Protein AF-A0A8X6VDN1-F1 (afdb_monomer)

Organism: Trichonephila clavipes (NCBI:txid2585209)

Radius of gyration: 13.34 Å; Cα contacts (8 Å, |Δi|>4): 74; chains: 1; bounding box: 37×30×31 Å

Nearest PDB structures (foldseek):
  4r79-assembly1_B  TM=7.233E-01  e=1.829E-01  Drosophila mauritiana
  3f2k-assembly1_A  TM=6.541E-01  e=1.094E+00  Homo sapiens
  1saz-assembly1_A  TM=4.551E-01  e=5.363E+00  Thermotoga maritima

Mean predicted aligned error: 4.22 Å

Sequence (79 aa):
MGWGIIGPYFFKNDEGHNVTVNGDRYRAMITNFFIPELNNHDVQELWFQQDGATCHTARATIDLLKDTFGDRLISSLDL

Structure (mmCIF, N/CA/C/O backbone):
data_AF-A0A8X6VDN1-F1
#
_entry.id   AF-A0A8X6VDN1-F1
#
loop_
_atom_site.group_PDB
_atom_site.id
_atom_site.type_symbol
_atom_site.label_atom_id
_atom_site.label_alt_id
_atom_site.label_comp_id
_atom_site.label_asym_id
_atom_site.label_entity_id
_atom_site.label_seq_id
_atom_site.pdbx_PDB_ins_code
_atom_site.Cartn_x
_atom_site.Cartn_y
_atom_site.Cartn_z
_atom_site.occupancy
_atom_site.B_iso_or_equiv
_atom_site.auth_seq_id
_atom_site.auth_comp_id
_atom_site.auth_asym_id
_atom_site.auth_atom_id
_atom_site.pdbx_PDB_model_num
ATOM 1 N N . MET A 1 1 ? 1.937 17.092 12.591 1.00 47.12 1 MET A N 1
ATOM 2 C CA . MET A 1 1 ? 2.738 16.990 11.349 1.00 47.12 1 MET A CA 1
ATOM 3 C C . MET A 1 1 ? 1.749 16.737 10.217 1.00 47.12 1 MET A C 1
ATOM 5 O O . MET A 1 1 ? 0.816 15.983 10.442 1.00 47.12 1 MET A O 1
ATOM 9 N N . GLY A 1 2 ? 1.820 17.486 9.112 1.00 57.34 2 GLY A N 1
ATOM 10 C CA . GLY A 1 2 ? 0.755 17.515 8.094 1.00 57.34 2 GLY A CA 1
ATOM 11 C C . GLY A 1 2 ? 0.677 16.250 7.233 1.00 57.34 2 GLY A C 1
ATOM 12 O O . GLY A 1 2 ? 1.672 15.547 7.083 1.00 57.34 2 GLY A O 1
ATOM 13 N N . TRP A 1 3 ? -0.504 16.007 6.660 1.00 68.31 3 TRP A N 1
ATOM 14 C CA . TRP A 1 3 ? -0.899 14.895 5.778 1.00 68.31 3 TRP A CA 1
ATOM 15 C C . TRP A 1 3 ? -0.174 14.887 4.416 1.00 68.31 3 TRP A C 1
ATOM 17 O O . TRP A 1 3 ? -0.804 14.992 3.367 1.00 68.31 3 TRP A O 1
ATOM 27 N N . GLY A 1 4 ? 1.160 14.865 4.428 1.00 82.69 4 GLY A N 1
ATOM 28 C CA . GLY A 1 4 ? 2.000 14.957 3.234 1.00 82.69 4 GLY A CA 1
ATOM 29 C C . GLY A 1 4 ? 1.799 13.816 2.230 1.00 82.69 4 GLY A C 1
ATOM 30 O O . GLY A 1 4 ? 1.120 12.828 2.488 1.00 82.69 4 GLY A O 1
ATOM 31 N N . ILE A 1 5 ? 2.417 13.963 1.059 1.00 87.94 5 ILE A N 1
ATOM 32 C CA . ILE A 1 5 ? 2.399 12.939 0.010 1.00 87.94 5 ILE A CA 1
ATOM 33 C C . ILE A 1 5 ? 3.412 11.848 0.371 1.00 87.94 5 ILE A C 1
ATOM 35 O O . ILE A 1 5 ? 4.604 12.136 0.471 1.00 87.94 5 ILE A O 1
ATOM 39 N N . ILE A 1 6 ? 2.951 10.601 0.493 1.00 89.31 6 ILE A N 1
ATOM 40 C CA . ILE A 1 6 ? 3.822 9.420 0.452 1.00 89.31 6 ILE A CA 1
ATOM 41 C C . ILE A 1 6 ? 4.093 9.134 -1.024 1.00 89.31 6 ILE A C 1
ATOM 43 O O . ILE A 1 6 ? 3.163 8.996 -1.819 1.00 89.31 6 ILE A O 1
ATOM 47 N N . GLY A 1 7 ? 5.371 9.212 -1.393 1.00 86.38 7 GLY A N 1
ATOM 48 C CA . GLY A 1 7 ? 5.818 9.514 -2.752 1.00 86.38 7 GLY A CA 1
ATOM 49 C C . GLY A 1 7 ? 5.385 8.531 -3.846 1.00 86.38 7 GLY A C 1
ATOM 50 O O . GLY A 1 7 ? 4.951 7.411 -3.567 1.00 86.38 7 GLY A O 1
ATOM 51 N N . PRO A 1 8 ? 5.544 8.937 -5.124 1.00 92.06 8 PRO A N 1
ATOM 52 C CA . PRO A 1 8 ? 5.298 8.043 -6.243 1.00 92.06 8 PRO A CA 1
ATOM 53 C C . PRO A 1 8 ? 6.270 6.860 -6.193 1.00 92.06 8 PRO A C 1
ATOM 55 O O . PRO A 1 8 ? 7.486 7.043 -6.120 1.00 92.06 8 PRO A O 1
ATOM 58 N N . TYR A 1 9 ? 5.732 5.647 -6.296 1.00 95.62 9 TYR A N 1
ATOM 59 C CA . TYR A 1 9 ? 6.521 4.434 -6.470 1.00 95.62 9 TYR A CA 1
ATOM 60 C C . TYR A 1 9 ? 6.561 4.042 -7.948 1.00 95.62 9 TYR A C 1
ATOM 62 O O . TYR A 1 9 ? 5.522 3.838 -8.579 1.00 95.62 9 TYR A O 1
ATOM 70 N N . PHE A 1 10 ? 7.763 3.912 -8.510 1.00 96.06 10 PHE A N 1
ATOM 71 C CA . PHE A 1 10 ? 7.948 3.514 -9.904 1.00 96.06 10 PHE A CA 1
ATOM 72 C C . PHE A 1 10 ? 8.273 2.027 -9.998 1.00 96.06 10 PHE A C 1
ATOM 74 O O . PHE A 1 10 ? 9.325 1.579 -9.549 1.00 96.06 10 PHE A O 1
ATOM 81 N N . PHE A 1 11 ? 7.395 1.266 -10.646 1.00 96.94 11 PHE A N 1
ATOM 82 C CA . PHE A 1 11 ? 7.626 -0.148 -10.913 1.00 96.94 11 PHE A CA 1
ATOM 83 C C . PHE A 1 11 ? 8.639 -0.314 -12.045 1.00 96.94 11 PHE A C 1
ATOM 85 O O . PHE A 1 11 ? 8.307 -0.133 -13.220 1.00 96.94 11 PHE A O 1
ATOM 92 N N . LYS A 1 12 ? 9.872 -0.675 -11.681 1.00 97.00 12 LYS A N 1
ATOM 93 C CA . LYS A 1 12 ? 10.976 -0.920 -12.613 1.00 97.00 12 LYS A CA 1
ATOM 94 C C . LYS A 1 12 ? 11.635 -2.273 -12.356 1.00 97.00 12 LYS A C 1
ATOM 96 O O . LYS A 1 12 ? 11.598 -2.769 -11.234 1.00 97.00 12 LYS A O 1
ATOM 101 N N . ASN A 1 13 ? 12.199 -2.879 -13.397 1.00 94.75 13 ASN A N 1
ATOM 102 C CA . ASN A 1 13 ? 13.099 -4.025 -13.248 1.00 94.75 13 ASN A CA 1
ATOM 103 C C . ASN A 1 13 ? 14.531 -3.561 -12.912 1.00 94.75 13 ASN A C 1
ATOM 105 O O . ASN A 1 13 ? 14.799 -2.360 -12.844 1.00 94.75 13 ASN A O 1
ATOM 109 N N . ASP A 1 14 ? 15.453 -4.511 -12.757 1.00 94.75 14 ASP A N 1
ATOM 110 C CA . ASP A 1 14 ? 16.859 -4.244 -12.410 1.00 94.75 14 ASP A CA 1
ATOM 111 C C . ASP A 1 14 ? 17.608 -3.414 -13.470 1.00 94.75 14 ASP A C 1
ATOM 113 O O . ASP A 1 14 ? 18.592 -2.744 -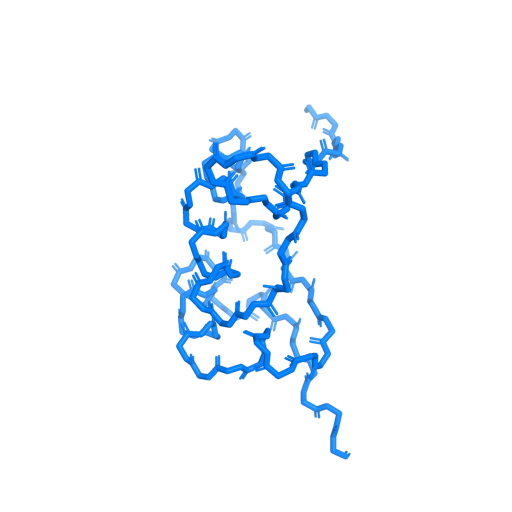13.167 1.00 94.75 14 ASP A O 1
ATOM 117 N N . GLU A 1 15 ? 17.116 -3.403 -14.711 1.00 96.75 15 GLU A N 1
ATOM 118 C CA . GLU A 1 15 ? 17.645 -2.591 -15.815 1.00 96.75 15 GLU A CA 1
ATOM 119 C C . GLU A 1 15 ? 17.035 -1.176 -15.858 1.00 96.75 15 GLU A C 1
ATOM 121 O O . GLU A 1 15 ? 17.380 -0.366 -16.716 1.00 96.75 15 GLU A O 1
ATOM 126 N N . GLY A 1 16 ? 16.107 -0.857 -14.950 1.00 96.25 16 GLY A N 1
ATOM 127 C CA . GLY A 1 16 ? 15.423 0.434 -14.886 1.00 96.25 16 GLY A CA 1
ATOM 128 C C . GLY A 1 16 ? 14.254 0.597 -15.867 1.00 96.25 16 GLY A C 1
ATOM 129 O O . GLY A 1 16 ? 13.680 1.690 -15.945 1.00 96.25 16 GLY A O 1
ATOM 130 N N . HIS A 1 17 ? 13.868 -0.459 -16.586 1.00 97.44 17 HIS A N 1
ATOM 131 C CA . HIS A 1 17 ? 12.717 -0.469 -17.487 1.00 97.44 17 HIS A CA 1
ATOM 132 C C . HIS A 1 17 ? 11.401 -0.560 -16.712 1.00 97.44 17 HIS A C 1
ATOM 134 O O . HIS A 1 17 ? 11.294 -1.314 -15.745 1.00 97.44 17 HIS A O 1
ATOM 140 N N . ASN A 1 18 ? 10.379 0.174 -17.162 1.00 97.50 18 ASN A N 1
ATOM 141 C CA 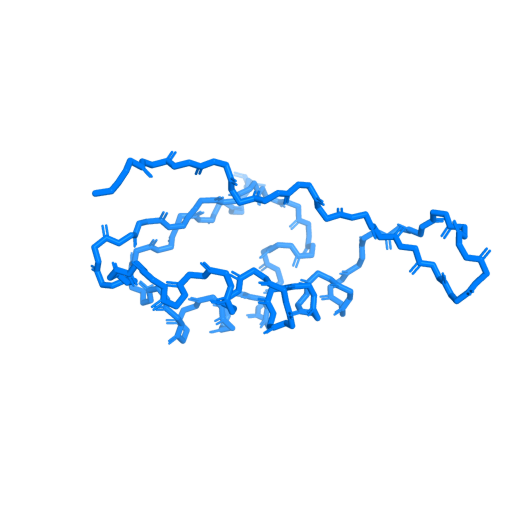. ASN A 1 18 ? 9.043 0.116 -16.568 1.00 97.50 18 ASN A CA 1
ATOM 142 C C . ASN A 1 18 ? 8.446 -1.287 -16.717 1.00 97.50 18 ASN A C 1
ATOM 144 O O . ASN A 1 18 ? 8.520 -1.892 -17.788 1.00 97.50 18 ASN A O 1
ATOM 148 N N . VAL A 1 19 ? 7.798 -1.775 -15.662 1.00 96.81 19 VAL A N 1
ATOM 149 C CA . VAL A 1 19 ? 7.131 -3.080 -15.666 1.00 96.81 19 VAL A CA 1
ATOM 150 C C . VAL A 1 19 ? 5.661 -2.962 -15.290 1.00 96.81 19 VAL A C 1
ATOM 152 O O . VAL A 1 19 ? 5.259 -2.084 -14.531 1.00 96.81 19 VAL A O 1
ATOM 155 N N . THR A 1 20 ? 4.849 -3.888 -15.799 1.00 96.12 20 THR A N 1
ATOM 156 C CA . THR A 1 20 ? 3.437 -4.005 -15.424 1.00 96.12 20 THR A CA 1
ATOM 157 C C . THR A 1 20 ? 3.294 -4.297 -13.933 1.00 96.12 20 THR A C 1
ATOM 159 O O . THR A 1 20 ? 3.980 -5.173 -13.391 1.00 96.12 20 THR A O 1
ATOM 162 N N . VAL A 1 21 ? 2.355 -3.611 -13.285 1.00 95.56 21 VAL A N 1
ATOM 163 C CA . VAL A 1 21 ? 1.958 -3.894 -11.905 1.00 95.56 21 VAL A CA 1
ATOM 164 C C . VAL A 1 21 ? 1.151 -5.189 -11.888 1.00 95.56 21 VAL A C 1
ATOM 166 O O . VAL A 1 21 ? 0.058 -5.261 -12.440 1.00 95.56 21 VAL A O 1
ATOM 169 N N . ASN A 1 22 ? 1.706 -6.230 -11.276 1.00 96.69 22 ASN A N 1
ATOM 170 C CA . ASN A 1 22 ? 0.998 -7.475 -10.991 1.00 96.69 22 ASN A CA 1
ATOM 171 C C . ASN A 1 22 ? 0.816 -7.623 -9.473 1.00 96.69 22 ASN A C 1
ATOM 173 O O . ASN A 1 22 ? 1.312 -6.800 -8.704 1.00 96.69 22 ASN A O 1
ATOM 177 N N . GLY A 1 23 ? 0.114 -8.672 -9.038 1.00 96.94 23 GLY A N 1
ATOM 178 C CA . GLY A 1 23 ? -0.137 -8.903 -7.613 1.00 96.94 23 GLY A CA 1
ATOM 179 C C . GLY A 1 23 ? 1.144 -8.971 -6.775 1.00 96.94 23 GLY A C 1
ATOM 180 O O . GLY A 1 23 ? 1.206 -8.358 -5.715 1.00 96.94 23 GLY A O 1
ATOM 181 N N . ASP A 1 24 ? 2.178 -9.662 -7.257 1.00 98.00 24 ASP A N 1
ATOM 182 C CA . ASP A 1 24 ? 3.427 -9.846 -6.506 1.00 98.00 24 ASP A CA 1
ATOM 183 C C . ASP A 1 24 ? 4.182 -8.531 -6.332 1.00 98.00 24 ASP A C 1
ATOM 185 O O . ASP A 1 24 ? 4.586 -8.185 -5.226 1.00 98.00 24 ASP A O 1
ATOM 189 N N . ARG A 1 25 ? 4.314 -7.756 -7.413 1.00 97.88 25 ARG A N 1
ATOM 190 C CA . ARG A 1 25 ? 4.959 -6.440 -7.389 1.00 97.88 25 ARG A CA 1
ATOM 191 C C . ARG A 1 25 ? 4.178 -5.456 -6.532 1.00 97.88 25 ARG A C 1
ATOM 193 O O . ARG A 1 25 ? 4.786 -4.696 -5.790 1.00 97.88 25 ARG A O 1
ATOM 200 N N . TYR A 1 26 ? 2.849 -5.480 -6.615 1.00 98.00 26 TYR A N 1
ATOM 201 C CA . TYR A 1 26 ? 2.001 -4.598 -5.821 1.00 98.00 26 TYR A CA 1
ATOM 202 C C . TYR A 1 26 ? 2.140 -4.884 -4.323 1.00 98.00 26 TYR A C 1
ATOM 204 O O . TYR A 1 26 ? 2.411 -3.971 -3.547 1.00 98.00 26 TYR A O 1
ATOM 212 N N . ARG A 1 27 ? 2.064 -6.158 -3.920 1.00 98.38 27 ARG A N 1
ATOM 213 C CA . ARG A 1 27 ? 2.284 -6.554 -2.521 1.00 98.38 27 ARG A CA 1
ATOM 214 C C . ARG A 1 27 ? 3.709 -6.260 -2.057 1.00 98.38 27 ARG A C 1
ATOM 216 O O . ARG A 1 27 ? 3.881 -5.753 -0.956 1.00 98.38 27 ARG A O 1
ATOM 223 N N . ALA A 1 28 ? 4.718 -6.487 -2.900 1.00 98.06 28 ALA A N 1
ATOM 224 C CA . ALA A 1 28 ? 6.098 -6.118 -2.585 1.00 98.06 28 ALA A CA 1
ATOM 225 C C . ALA A 1 28 ? 6.255 -4.605 -2.364 1.00 98.06 28 ALA A C 1
ATOM 227 O O . ALA A 1 28 ? 6.942 -4.198 -1.434 1.00 98.06 28 ALA A O 1
ATOM 228 N N . MET A 1 29 ? 5.598 -3.768 -3.172 1.00 97.75 29 MET A N 1
ATOM 229 C CA . MET A 1 29 ? 5.574 -2.317 -2.967 1.00 97.75 29 MET A CA 1
ATOM 230 C C . MET A 1 29 ? 4.892 -1.947 -1.643 1.00 97.75 29 MET A C 1
ATOM 232 O O . MET A 1 29 ? 5.446 -1.155 -0.882 1.00 97.75 29 MET A O 1
ATOM 236 N N . ILE A 1 30 ? 3.745 -2.560 -1.324 1.00 97.50 30 ILE A N 1
ATOM 237 C CA . ILE A 1 30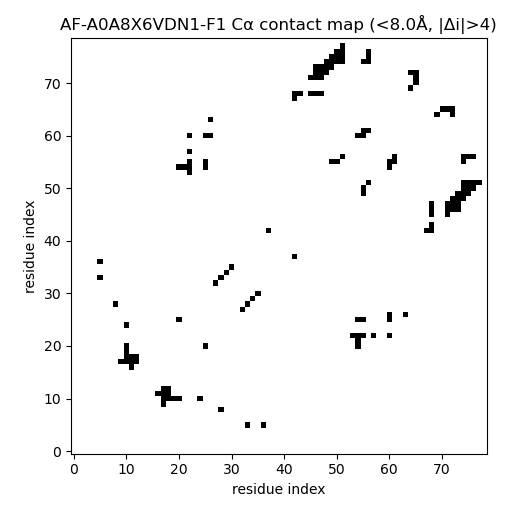 ? 3.047 -2.325 -0.050 1.00 97.50 30 ILE A CA 1
ATOM 238 C C . ILE A 1 30 ? 3.968 -2.634 1.136 1.00 97.50 30 ILE A C 1
ATOM 240 O O . ILE A 1 30 ? 4.162 -1.789 2.007 1.00 97.50 30 ILE A O 1
ATOM 244 N N . THR A 1 31 ? 4.563 -3.828 1.150 1.00 98.00 31 THR A N 1
ATOM 245 C CA . THR A 1 31 ? 5.384 -4.306 2.268 1.00 98.00 31 THR A CA 1
ATOM 246 C C . THR A 1 31 ? 6.706 -3.556 2.394 1.00 98.00 31 THR A C 1
ATOM 248 O O . THR A 1 31 ? 7.109 -3.214 3.501 1.00 98.00 31 THR A O 1
ATOM 251 N N . ASN A 1 32 ? 7.393 -3.305 1.278 1.00 96.94 32 ASN A N 1
ATOM 252 C CA . ASN A 1 32 ? 8.781 -2.839 1.311 1.00 96.94 32 ASN A CA 1
ATOM 253 C C . ASN A 1 32 ? 8.917 -1.317 1.221 1.00 96.94 32 ASN A C 1
ATOM 255 O O . ASN A 1 32 ? 9.986 -0.795 1.525 1.00 96.94 32 ASN A O 1
ATOM 259 N N . PHE A 1 33 ? 7.876 -0.614 0.773 1.00 96.50 33 PHE A N 1
ATOM 260 C CA . PHE A 1 33 ? 7.897 0.838 0.610 1.00 96.50 33 PHE A CA 1
ATOM 261 C C . PHE A 1 33 ? 6.759 1.508 1.375 1.00 96.50 33 PHE A C 1
ATOM 263 O O . PHE A 1 33 ? 7.020 2.277 2.291 1.00 96.50 33 PHE A O 1
ATOM 270 N N . PHE A 1 34 ? 5.503 1.198 1.050 1.00 95.69 34 PHE A N 1
ATOM 271 C CA . PHE A 1 34 ? 4.374 1.978 1.559 1.00 95.69 34 PHE A CA 1
ATOM 272 C C . PHE A 1 34 ? 4.203 1.880 3.081 1.00 95.69 34 PHE A C 1
ATOM 274 O O . PHE A 1 34 ? 4.120 2.908 3.745 1.00 95.69 34 PHE A O 1
ATOM 281 N N . ILE A 1 35 ? 4.187 0.669 3.649 1.00 94.81 35 ILE A N 1
ATOM 282 C CA . ILE A 1 35 ? 4.034 0.477 5.101 1.00 94.81 35 ILE A CA 1
ATOM 283 C C . ILE A 1 35 ? 5.191 1.123 5.889 1.00 94.81 35 ILE A C 1
ATOM 285 O O . ILE A 1 35 ? 4.906 1.845 6.843 1.00 94.81 35 ILE A O 1
ATOM 289 N N . PRO A 1 36 ? 6.476 0.947 5.511 1.00 94.88 36 PRO A N 1
ATOM 290 C CA . PRO A 1 36 ? 7.583 1.645 6.166 1.00 94.88 36 PRO A CA 1
ATOM 291 C C . PRO A 1 36 ? 7.455 3.175 6.207 1.00 94.88 36 PRO A C 1
ATOM 293 O O . PRO A 1 36 ? 7.818 3.786 7.214 1.00 94.88 36 PRO A O 1
ATOM 296 N N . GLU A 1 37 ? 6.912 3.802 5.161 1.00 92.94 37 GLU A N 1
ATOM 297 C CA . GLU A 1 37 ? 6.688 5.257 5.131 1.00 92.94 37 GLU A CA 1
ATOM 298 C C . GLU A 1 37 ? 5.601 5.708 6.129 1.00 92.94 37 GLU A C 1
ATOM 300 O O . GLU A 1 37 ? 5.587 6.861 6.562 1.00 92.94 37 GLU A O 1
ATOM 305 N N . LEU A 1 38 ? 4.731 4.794 6.577 1.00 91.44 38 LEU A N 1
ATOM 306 C CA . LEU A 1 38 ? 3.713 5.067 7.596 1.00 91.44 38 LEU A CA 1
ATOM 307 C C . LEU A 1 38 ? 4.254 5.044 9.030 1.00 91.44 38 LEU A C 1
ATOM 309 O O . LEU A 1 38 ? 3.509 5.397 9.935 1.00 91.44 38 LEU A O 1
ATOM 313 N N . ASN A 1 39 ? 5.520 4.684 9.277 1.00 85.25 39 ASN A N 1
ATOM 314 C CA . ASN A 1 39 ? 6.064 4.524 10.639 1.00 85.25 39 ASN A CA 1
ATOM 315 C C . ASN A 1 39 ? 5.956 5.779 11.528 1.00 85.25 39 ASN A C 1
ATOM 317 O O . ASN A 1 39 ? 5.988 5.672 12.752 1.00 85.25 39 ASN A O 1
ATOM 321 N N . ASN A 1 40 ? 5.829 6.966 10.931 1.00 83.88 40 ASN A N 1
ATOM 322 C CA . ASN A 1 40 ? 5.640 8.226 11.658 1.00 83.88 40 ASN A CA 1
ATOM 323 C C . ASN A 1 40 ? 4.159 8.618 11.831 1.00 83.88 40 ASN A C 1
ATOM 325 O O . ASN A 1 40 ? 3.865 9.717 12.304 1.00 83.88 40 ASN A O 1
ATOM 329 N N . HIS A 1 41 ? 3.233 7.748 11.430 1.00 85.81 41 HIS A N 1
ATOM 330 C CA . HIS A 1 41 ? 1.792 7.957 11.460 1.00 85.81 41 HIS A CA 1
ATOM 331 C C . HIS A 1 41 ? 1.117 6.893 12.328 1.00 85.81 41 HIS A C 1
ATOM 333 O O . HIS A 1 41 ? 1.513 5.727 12.328 1.00 85.81 41 HIS A O 1
ATOM 339 N N . ASP A 1 42 ? 0.058 7.278 13.041 1.00 89.62 42 ASP A N 1
ATOM 340 C CA . ASP A 1 42 ? -0.780 6.297 13.724 1.00 89.62 42 ASP A CA 1
ATOM 341 C C . ASP A 1 42 ? -1.681 5.593 12.704 1.00 89.62 42 ASP A C 1
ATOM 343 O O . ASP A 1 42 ? -2.739 6.090 12.323 1.00 89.62 42 ASP A O 1
ATOM 347 N N . VAL A 1 43 ? -1.249 4.414 12.254 1.00 89.56 43 VAL A N 1
ATOM 348 C CA . VAL A 1 43 ? -1.991 3.570 11.306 1.00 89.56 43 VAL A CA 1
ATOM 349 C C . VAL A 1 43 ? -3.396 3.221 11.823 1.00 89.56 43 VAL A C 1
ATOM 351 O O . VAL A 1 43 ? -4.295 2.957 11.019 1.00 89.56 43 VAL A O 1
ATOM 354 N N . GLN A 1 44 ? -3.632 3.260 13.142 1.00 90.00 44 GLN A N 1
ATOM 355 C CA . GLN A 1 44 ? -4.958 3.015 13.711 1.00 90.00 44 GLN A CA 1
ATOM 356 C C . GLN A 1 44 ? -5.970 4.129 13.423 1.00 90.00 44 GLN A C 1
ATOM 358 O O . GLN A 1 44 ? -7.177 3.884 13.476 1.00 90.00 44 GLN A O 1
ATOM 363 N N . GLU A 1 45 ? -5.496 5.312 13.039 1.00 91.25 45 GLU A N 1
ATOM 364 C CA . GLU A 1 45 ? -6.329 6.452 12.655 1.00 91.25 45 GLU A CA 1
ATOM 365 C C . GLU A 1 45 ? -6.480 6.594 11.129 1.00 91.25 45 GLU A C 1
ATOM 367 O O . GLU A 1 45 ? -7.222 7.456 10.654 1.00 91.25 45 GLU A O 1
ATOM 372 N N . LEU A 1 46 ? -5.807 5.745 10.340 1.00 92.19 46 LEU A N 1
ATOM 373 C CA . LEU A 1 46 ? -5.788 5.836 8.880 1.00 92.19 46 LEU A CA 1
ATOM 374 C C . LEU A 1 46 ? -6.799 4.901 8.213 1.00 92.19 46 LEU A C 1
ATOM 376 O O . LEU A 1 46 ? -6.920 3.725 8.564 1.00 92.19 46 LEU A O 1
ATOM 380 N N . TRP A 1 47 ? -7.453 5.429 7.177 1.00 95.25 47 TRP A N 1
ATOM 381 C CA . TRP A 1 47 ? -8.212 4.657 6.197 1.00 95.25 47 TRP A CA 1
ATOM 382 C C . TRP A 1 47 ? -7.379 4.458 4.936 1.00 95.25 47 TRP A C 1
ATOM 384 O O . TRP A 1 47 ? -6.786 5.410 4.425 1.00 95.25 47 TRP A O 1
ATOM 394 N N . PHE A 1 48 ? -7.363 3.232 4.419 1.00 95.31 48 PHE A N 1
ATOM 395 C CA . PHE A 1 48 ? -6.744 2.916 3.137 1.00 95.31 48 PHE A CA 1
ATOM 396 C C . PHE A 1 48 ? -7.823 2.714 2.075 1.00 95.31 48 PHE A C 1
ATOM 398 O O . PHE A 1 48 ? -8.775 1.963 2.289 1.00 95.31 48 PHE A O 1
ATOM 405 N N . GLN A 1 49 ? -7.663 3.364 0.923 1.00 95.88 49 GLN A N 1
ATOM 406 C CA . GLN A 1 49 ? -8.570 3.231 -0.212 1.00 95.88 49 GLN A CA 1
ATOM 407 C C . GLN A 1 49 ? -7.791 2.880 -1.482 1.00 95.88 49 GLN A C 1
ATOM 409 O O . GLN A 1 49 ? -6.792 3.522 -1.800 1.00 95.88 49 GLN A O 1
ATOM 414 N N . GLN A 1 50 ? -8.290 1.892 -2.224 1.00 95.25 50 GLN A N 1
ATOM 415 C CA . GLN A 1 50 ? -7.786 1.488 -3.541 1.00 95.25 50 GLN A CA 1
ATOM 416 C C . GLN A 1 50 ? -8.950 1.212 -4.508 1.00 95.25 50 GLN A C 1
ATOM 418 O O . GLN A 1 50 ? -10.084 0.988 -4.078 1.00 95.25 50 GLN A O 1
ATOM 423 N N . ASP A 1 51 ? -8.676 1.254 -5.813 1.00 94.31 51 ASP A N 1
ATOM 424 C CA . ASP A 1 51 ? -9.648 0.924 -6.863 1.00 94.31 51 ASP A CA 1
ATOM 425 C C . ASP A 1 51 ? -9.782 -0.600 -7.077 1.00 94.31 51 ASP A C 1
ATOM 427 O O . ASP A 1 51 ? -9.110 -1.412 -6.435 1.00 94.31 51 ASP A O 1
ATOM 431 N N . GLY A 1 52 ? -10.677 -0.997 -7.986 1.00 93.56 52 GLY A N 1
ATOM 432 C CA . GLY A 1 52 ? -11.035 -2.396 -8.228 1.00 93.56 52 GLY A CA 1
ATOM 433 C C . GLY A 1 52 ? -10.075 -3.209 -9.097 1.00 93.56 52 GLY A C 1
ATOM 434 O O . GLY A 1 52 ? -10.447 -4.295 -9.547 1.00 93.56 52 GLY A O 1
ATOM 435 N N . ALA A 1 53 ? -8.855 -2.730 -9.359 1.00 93.25 53 ALA A N 1
ATOM 436 C CA . ALA A 1 53 ? -7.905 -3.454 -10.200 1.00 93.25 53 ALA A CA 1
ATOM 437 C C . ALA A 1 53 ? -7.627 -4.867 -9.651 1.00 93.25 53 ALA A C 1
ATOM 439 O O . ALA A 1 53 ? -7.498 -5.075 -8.444 1.00 93.25 53 ALA A O 1
ATOM 440 N N . THR A 1 54 ? -7.484 -5.859 -10.536 1.00 94.38 54 THR A N 1
ATOM 441 C CA . THR A 1 54 ? -7.372 -7.277 -10.137 1.00 94.38 54 THR A CA 1
ATOM 442 C C . THR A 1 54 ? -6.239 -7.545 -9.141 1.00 94.38 54 THR A C 1
ATOM 444 O O . THR A 1 54 ? -6.379 -8.381 -8.253 1.00 94.38 54 THR A O 1
ATOM 447 N N . CYS A 1 55 ? -5.102 -6.850 -9.252 1.00 95.50 55 CYS A N 1
ATOM 448 C CA . CYS A 1 55 ? -3.991 -7.000 -8.306 1.00 95.50 55 CYS A CA 1
ATOM 449 C C . CYS A 1 55 ? -4.267 -6.370 -6.931 1.00 95.50 55 CYS A C 1
ATOM 451 O O . CYS A 1 55 ? -3.704 -6.841 -5.941 1.00 95.50 55 CYS A O 1
ATOM 453 N N . HIS A 1 56 ? -5.128 -5.354 -6.865 1.00 95.56 56 HIS A N 1
ATOM 454 C CA . HIS A 1 56 ? -5.519 -4.650 -5.643 1.00 95.56 56 HIS A CA 1
ATOM 455 C C . HIS A 1 56 ? -6.561 -5.457 -4.857 1.00 95.56 56 HIS A C 1
ATOM 457 O O . HIS A 1 56 ? -6.456 -5.608 -3.641 1.00 95.56 56 HIS A O 1
ATOM 463 N N . THR A 1 57 ? -7.519 -6.059 -5.568 1.00 95.81 57 THR A N 1
ATOM 464 C CA . THR A 1 57 ? -8.621 -6.848 -4.991 1.00 95.81 57 THR A CA 1
ATOM 465 C C . THR A 1 57 ? -8.306 -8.331 -4.811 1.00 95.81 57 THR A C 1
ATOM 467 O O . THR A 1 57 ? -9.089 -9.061 -4.199 1.00 95.81 57 THR A O 1
ATOM 470 N N . ALA A 1 58 ? -7.156 -8.802 -5.307 1.00 95.69 58 ALA A N 1
ATOM 471 C CA . ALA A 1 58 ? -6.698 -10.167 -5.080 1.00 95.69 58 ALA A CA 1
ATOM 472 C C . ALA A 1 58 ? -6.692 -10.491 -3.579 1.00 95.69 58 ALA A C 1
ATOM 474 O O . ALA A 1 58 ? -6.186 -9.713 -2.772 1.00 95.69 58 ALA A O 1
ATOM 475 N N . ARG A 1 59 ? -7.187 -11.678 -3.206 1.00 96.50 59 ARG A N 1
ATOM 476 C CA . ARG A 1 59 ? -7.312 -12.094 -1.798 1.00 96.50 59 ARG A CA 1
ATOM 477 C C . ARG A 1 59 ? -6.027 -11.884 -0.992 1.00 96.50 59 ARG A C 1
ATOM 479 O O . ARG A 1 59 ? -6.078 -11.285 0.069 1.00 96.50 59 ARG A O 1
ATOM 486 N N . ALA A 1 60 ? -4.880 -12.296 -1.533 1.00 97.62 60 ALA A N 1
ATOM 487 C CA . ALA A 1 60 ? -3.586 -12.120 -0.870 1.00 97.62 60 ALA A CA 1
ATOM 488 C C . ALA A 1 60 ? -3.219 -10.643 -0.626 1.00 97.62 60 ALA A C 1
ATOM 490 O O . ALA A 1 60 ? -2.504 -10.334 0.320 1.00 97.62 60 ALA A O 1
ATOM 491 N N . THR A 1 61 ? -3.680 -9.730 -1.483 1.00 97.69 61 THR A N 1
ATOM 492 C CA . THR A 1 61 ? -3.478 -8.286 -1.313 1.00 97.69 61 THR A CA 1
ATOM 493 C C . THR A 1 61 ? -4.415 -7.729 -0.245 1.00 97.69 61 THR A C 1
ATOM 495 O O . THR A 1 61 ? -3.976 -6.964 0.608 1.00 97.69 61 THR A O 1
ATOM 498 N N . ILE A 1 62 ? -5.684 -8.149 -0.246 1.00 97.50 62 ILE A N 1
ATOM 499 C CA . ILE A 1 62 ? -6.656 -7.762 0.784 1.00 97.50 62 ILE A CA 1
ATOM 500 C C . ILE A 1 62 ? -6.226 -8.253 2.165 1.00 97.50 62 ILE A C 1
ATOM 502 O O . ILE A 1 62 ? -6.280 -7.478 3.113 1.00 97.50 62 ILE A O 1
ATOM 506 N N . ASP A 1 63 ? -5.775 -9.504 2.277 1.00 97.75 63 ASP A N 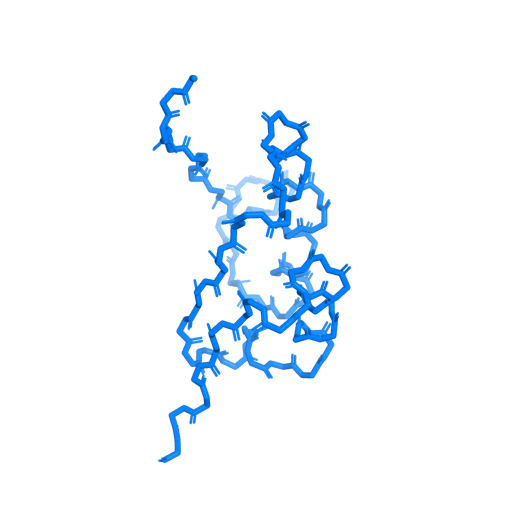1
ATOM 507 C CA . ASP A 1 63 ? -5.303 -10.077 3.540 1.00 97.75 63 ASP A CA 1
ATOM 508 C C . ASP A 1 63 ? -4.092 -9.278 4.073 1.00 97.75 63 ASP A C 1
ATOM 510 O O . ASP A 1 63 ? -4.113 -8.831 5.216 1.00 97.75 63 ASP A O 1
ATOM 514 N N . LEU A 1 64 ? -3.110 -8.960 3.213 1.00 97.88 64 LEU A N 1
ATOM 515 C CA . LEU A 1 64 ? -1.967 -8.101 3.564 1.00 97.88 64 LEU A CA 1
ATOM 516 C C . LEU A 1 64 ? -2.393 -6.708 4.066 1.00 97.88 64 LEU A C 1
ATOM 518 O O . LEU A 1 64 ? -1.846 -6.197 5.043 1.00 97.88 64 LEU A O 1
ATOM 522 N N . LEU A 1 65 ? -3.349 -6.066 3.390 1.00 97.25 65 LEU A N 1
ATOM 523 C CA . LEU A 1 65 ? -3.822 -4.737 3.783 1.00 97.25 65 LEU A CA 1
ATOM 524 C C . LEU A 1 65 ? -4.640 -4.786 5.077 1.00 97.25 65 LEU A C 1
ATOM 526 O O . LEU A 1 65 ? -4.517 -3.879 5.897 1.00 97.25 65 LEU A O 1
ATOM 530 N N . LYS A 1 66 ? -5.429 -5.841 5.303 1.00 96.69 66 LYS A N 1
ATOM 531 C CA . LYS A 1 66 ? -6.186 -6.035 6.549 1.00 96.69 66 LYS A CA 1
A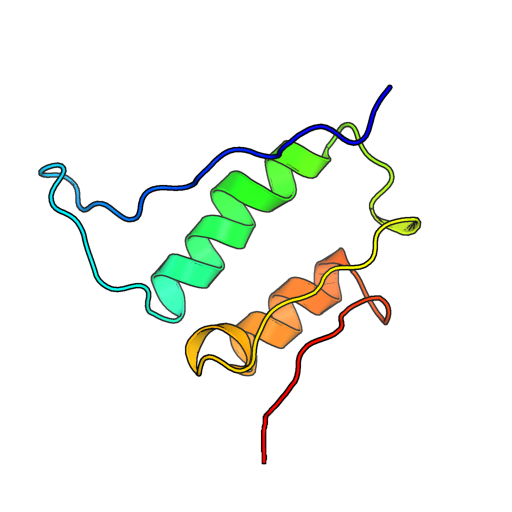TOM 532 C C . LYS A 1 66 ? -5.283 -6.250 7.758 1.00 96.69 66 LYS A C 1
ATOM 534 O O . LYS A 1 66 ? -5.613 -5.734 8.821 1.00 96.69 66 LYS A O 1
ATOM 539 N N . ASP A 1 67 ? -4.137 -6.907 7.598 1.00 96.50 67 ASP A N 1
ATOM 540 C CA . ASP A 1 67 ? -3.151 -7.034 8.683 1.00 96.50 67 ASP A CA 1
ATOM 541 C C . ASP A 1 67 ? -2.638 -5.664 9.164 1.00 96.50 67 ASP A C 1
ATOM 543 O O . ASP A 1 67 ? -2.269 -5.507 10.327 1.00 96.50 67 ASP A O 1
ATOM 547 N N . THR A 1 68 ? -2.649 -4.653 8.288 1.00 95.12 68 THR A N 1
ATOM 548 C CA . THR A 1 68 ? -2.182 -3.293 8.603 1.00 95.12 68 THR A CA 1
ATOM 549 C C . THR A 1 68 ? -3.327 -2.357 9.011 1.00 95.12 68 THR A C 1
ATOM 551 O O . THR A 1 68 ? -3.236 -1.653 10.015 1.00 95.12 68 THR A O 1
ATOM 554 N N . PHE A 1 69 ? -4.420 -2.340 8.245 1.00 95.75 69 PHE A N 1
ATOM 555 C CA . PHE A 1 69 ? 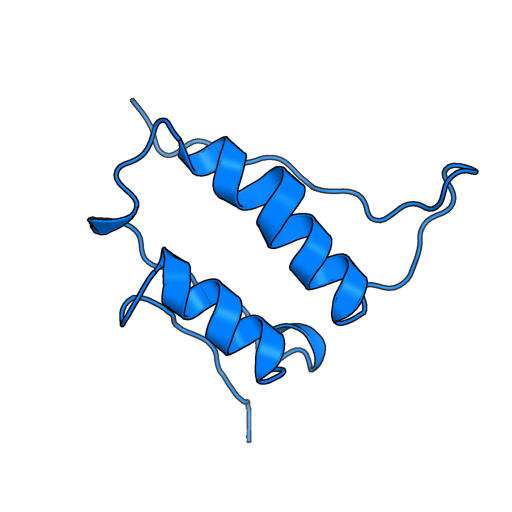-5.507 -1.361 8.370 1.00 95.75 69 PHE A CA 1
ATOM 556 C C . PHE A 1 69 ? -6.780 -1.915 9.026 1.00 95.75 69 PHE A C 1
ATOM 558 O O . PHE A 1 69 ? -7.680 -1.141 9.354 1.00 95.75 69 PHE A O 1
ATOM 565 N N . GLY A 1 70 ? -6.881 -3.230 9.237 1.00 94.94 70 GLY A N 1
ATOM 566 C CA . GLY A 1 70 ? -8.072 -3.874 9.789 1.00 94.94 70 GLY A CA 1
ATOM 567 C C . GLY A 1 70 ? -9.331 -3.572 8.972 1.00 94.94 70 GLY 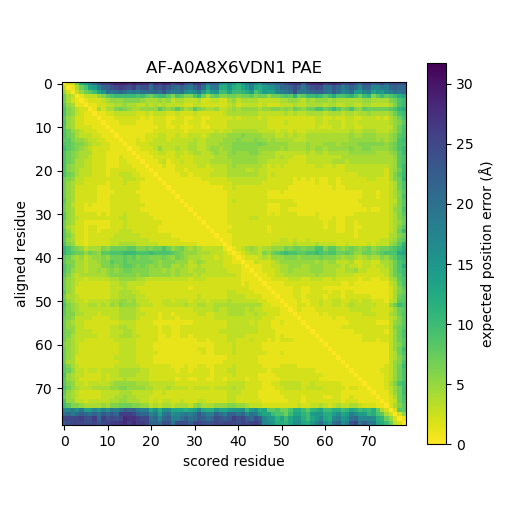A C 1
ATOM 568 O O . GLY A 1 70 ? -9.333 -3.670 7.744 1.00 94.94 70 GLY A O 1
ATOM 569 N N . ASP A 1 71 ? -10.396 -3.159 9.662 1.00 94.88 71 ASP A N 1
ATOM 570 C CA . ASP A 1 71 ? -11.683 -2.795 9.052 1.00 94.88 71 ASP A CA 1
ATOM 571 C C . ASP A 1 71 ? -11.668 -1.422 8.348 1.00 94.88 71 ASP A C 1
ATOM 573 O O . ASP A 1 71 ? -12.662 -1.028 7.740 1.00 94.88 71 ASP A O 1
ATOM 577 N N . ARG A 1 72 ? -10.542 -0.692 8.376 1.00 96.19 72 ARG A N 1
ATOM 578 C CA . ARG A 1 72 ? -10.381 0.625 7.729 1.00 96.19 72 ARG A CA 1
ATOM 579 C C . ARG A 1 72 ? -9.890 0.526 6.278 1.00 96.19 72 ARG A C 1
ATOM 581 O O . ARG A 1 72 ? -9.217 1.425 5.773 1.00 96.19 72 ARG A O 1
ATOM 588 N N . LEU A 1 73 ? -10.207 -0.580 5.608 1.00 95.81 73 LEU A N 1
ATOM 589 C CA . LEU A 1 73 ? -9.867 -0.845 4.213 1.00 95.81 73 LEU A CA 1
ATOM 590 C C . LEU A 1 73 ? -11.105 -0.685 3.325 1.00 95.81 73 LEU A C 1
ATOM 592 O O . LEU A 1 73 ? -12.059 -1.454 3.429 1.00 95.81 73 LEU A O 1
ATOM 596 N N . ILE A 1 74 ? -11.052 0.267 2.396 1.00 95.12 74 ILE A N 1
ATOM 597 C CA . ILE A 1 74 ? -12.052 0.453 1.345 1.00 95.12 74 ILE A CA 1
ATOM 598 C C . ILE A 1 74 ? -11.459 -0.071 0.039 1.00 95.12 74 ILE A C 1
ATOM 600 O O . ILE A 1 74 ? -10.538 0.512 -0.532 1.00 95.12 74 ILE A O 1
ATOM 604 N N . SER A 1 75 ? -11.993 -1.1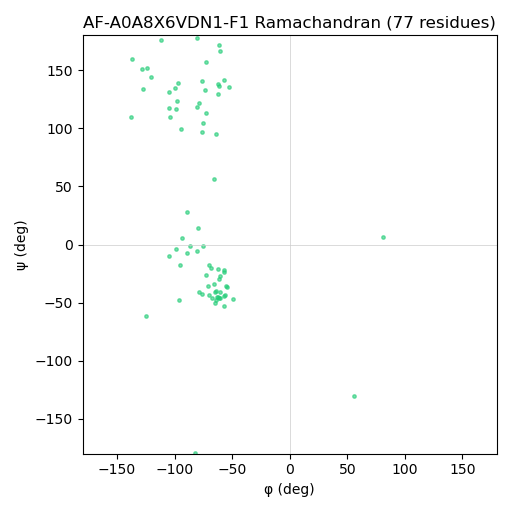89 -0.436 1.00 91.12 75 SER A N 1
ATOM 605 C CA . SER A 1 75 ? -11.564 -1.820 -1.679 1.00 91.12 75 SER A CA 1
ATOM 606 C C . SER A 1 75 ? -12.807 -2.278 -2.428 1.00 91.12 75 SER A C 1
ATOM 608 O O . SER A 1 75 ? -13.486 -3.200 -1.978 1.00 91.12 75 SER A O 1
ATOM 610 N N . SER A 1 76 ? -13.129 -1.629 -3.546 1.00 77.69 76 SER A N 1
ATOM 611 C CA . SER A 1 76 ? -14.235 -2.077 -4.398 1.00 77.69 76 SER A CA 1
ATOM 612 C C . SER A 1 76 ? -13.816 -3.338 -5.150 1.00 77.69 76 SER A C 1
ATOM 614 O O . SER A 1 76 ? -12.737 -3.360 -5.728 1.00 77.69 76 SER A O 1
ATOM 616 N N . LEU A 1 77 ? -14.652 -4.374 -5.178 1.00 62.97 77 LEU A N 1
ATOM 617 C CA . LEU A 1 77 ? -14.739 -5.222 -6.361 1.00 62.97 77 LEU A CA 1
ATOM 618 C C . LEU A 1 77 ? -15.901 -4.612 -7.143 1.00 62.97 77 LEU A C 1
ATOM 620 O O . LEU A 1 77 ? -17.046 -4.820 -6.748 1.00 62.97 77 LEU A O 1
ATOM 624 N N . ASP A 1 78 ? -15.609 -3.795 -8.157 1.00 46.91 78 ASP A N 1
ATOM 625 C CA . ASP A 1 78 ? -16.653 -3.300 -9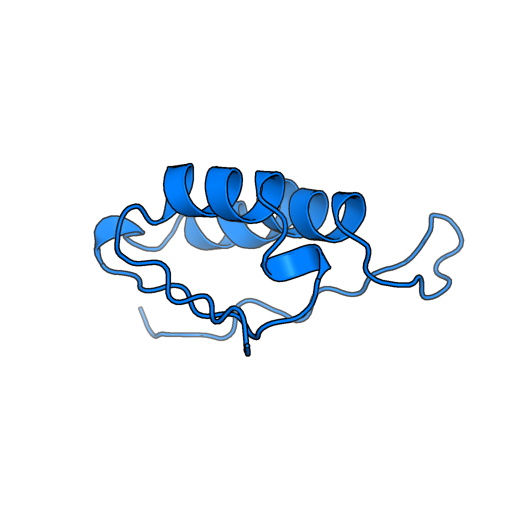.057 1.00 46.91 78 ASP A CA 1
ATOM 626 C C . ASP A 1 78 ? -17.225 -4.534 -9.773 1.00 46.91 78 ASP A C 1
ATOM 628 O O . ASP A 1 78 ? -16.637 -5.041 -10.731 1.00 46.91 78 ASP A O 1
ATOM 632 N N . LEU A 1 79 ? -18.315 -5.079 -9.232 1.00 42.47 79 LEU A N 1
ATOM 633 C CA . LEU A 1 79 ? -19.200 -6.026 -9.902 1.00 42.47 79 LEU A CA 1
ATOM 634 C C . LEU A 1 79 ? -20.472 -5.291 -10.309 1.00 42.47 79 LEU A C 1
ATOM 636 O O . LEU A 1 79 ? -21.071 -4.632 -9.428 1.00 42.47 79 LEU A O 1
#

Secondary structure (DSSP, 8-state):
---PPPPPPP-B-TTS-B----HHHHHHHIIIIIHHHGGGS-GGG--EEE---HHHHSHHHHHHHHHHHTT-EEE----

Solvent-accessible surface area (backbone atoms only — not comparable to full-atom values): 5022 Å² total; per-residue (Å²): 132,79,94,68,82,82,73,91,81,81,57,53,51,99,87,66,47,80,51,85,86,42,47,68,57,48,46,48,43,43,66,73,46,54,53,64,71,41,74,89,49,68,54,91,79,43,73,48,77,53,64,51,49,70,45,56,57,31,65,75,37,45,52,56,47,35,77,66,35,49,92,35,59,48,67,44,76,86,121

pLDDT: mean 91.33, std 11.63, range [42.47, 98.38]

Foldseek 3Di:
DDPDDQDDDFCADPVRDGDDDALVNVLCCCVVRVVVVCPVPDLQPDADEDEQDCSCPPPVNVVSVCVRNPPSYHYDNPD

InterPro domains:
  IPR036397 Ribonuclease H superfamily [G3DSA:3.30.420.10] (1-78)